Protein AF-A0A529PZT0-F1 (afdb_monomer_lite)

Radius of gyration: 14.81 Å; chains: 1; bounding box: 31×20×48 Å

Secondary structure (DSSP, 8-state):
---HHHHHHHHHHHHHTT--HHHHHHHHT--HHHHHHHTTHHHHS-HHHHHHH---TT--HHHHHHHHHHHTSHHHHHHHHHHTTSHHHHTS-HHHHHHHHHHHHHHTTS-----

Foldseek 3Di:
DAALLSLLVVLVVCVVVVHDPVVSCVVSVHDPVSNVLSPLQCVQQPPCLSVLLPRLRVDDSVLSSLVSVLSNDVVLVVVSVVVSPDPCLNVDHNVSNSVVSSVVSVCVVPPDDDD

Structure (mmCIF, N/CA/C/O backbone):
data_AF-A0A529PZT0-F1
#
_entry.id   AF-A0A529PZT0-F1
#
loop_
_atom_site.group_PDB
_atom_site.id
_atom_site.type_symbol
_atom_site.label_atom_id
_atom_site.label_alt_id
_atom_site.label_comp_id
_atom_site.label_asym_id
_atom_site.label_entity_id
_atom_site.label_seq_id
_atom_site.pdbx_PDB_ins_code
_atom_site.Cartn_x
_atom_site.Cartn_y
_atom_site.Cartn_z
_atom_site.occupancy
_atom_site.B_iso_or_equiv
_atom_site.auth_seq_id
_atom_site.auth_comp_id
_atom_site.auth_asym_id
_atom_site.auth_atom_id
_atom_site.pdbx_PDB_model_num
ATOM 1 N N . ASN A 1 1 ? 9.042 -3.620 13.919 1.00 82.31 1 ASN A N 1
ATOM 2 C CA . ASN A 1 1 ? 7.925 -2.708 13.591 1.00 82.31 1 ASN A CA 1
ATOM 3 C C . ASN A 1 1 ? 7.429 -3.070 12.202 1.00 82.31 1 ASN A C 1
ATOM 5 O O . ASN A 1 1 ? 8.279 -3.254 11.337 1.00 82.31 1 ASN A O 1
ATOM 9 N N . LEU A 1 2 ? 6.116 -3.231 12.021 1.00 91.31 2 LEU A N 1
ATOM 10 C CA . LEU A 1 2 ? 5.520 -3.510 10.710 1.00 91.31 2 LEU A CA 1
ATOM 11 C C . LEU A 1 2 ? 5.722 -2.309 9.783 1.00 91.31 2 LEU A C 1
ATOM 13 O O . LEU A 1 2 ? 5.633 -1.158 10.233 1.00 91.31 2 LEU A O 1
ATOM 17 N N . SER A 1 3 ? 5.966 -2.570 8.504 1.00 97.12 3 SER A N 1
ATOM 18 C CA . SER A 1 3 ? 5.914 -1.535 7.480 1.00 97.12 3 SER A CA 1
ATOM 19 C C . SER A 1 3 ? 4.500 -0.963 7.359 1.00 97.12 3 SER A C 1
ATOM 21 O O . SER A 1 3 ? 3.525 -1.514 7.879 1.00 97.12 3 SER A O 1
ATOM 23 N N . PHE A 1 4 ? 4.364 0.168 6.668 1.00 97.69 4 PHE A N 1
ATOM 24 C CA . PHE A 1 4 ? 3.050 0.772 6.471 1.00 97.69 4 PHE A CA 1
ATOM 25 C C . PHE A 1 4 ? 2.078 -0.184 5.758 1.00 97.69 4 PHE A C 1
ATOM 27 O O . PHE A 1 4 ? 0.943 -0.334 6.209 1.00 97.69 4 PHE A O 1
ATOM 34 N N . ILE A 1 5 ? 2.518 -0.860 4.692 1.00 98.44 5 ILE A N 1
ATOM 35 C CA . ILE A 1 5 ? 1.659 -1.786 3.945 1.00 98.44 5 ILE A CA 1
ATOM 36 C C . ILE A 1 5 ? 1.356 -3.063 4.738 1.00 98.44 5 ILE A C 1
ATOM 38 O O . ILE A 1 5 ? 0.229 -3.543 4.698 1.00 98.44 5 ILE A O 1
ATOM 42 N N . GLU A 1 6 ? 2.290 -3.557 5.556 1.00 98.19 6 GLU A N 1
ATOM 43 C CA . GLU A 1 6 ? 2.017 -4.681 6.462 1.00 98.19 6 GLU A CA 1
ATOM 44 C C . GLU A 1 6 ? 0.930 -4.321 7.490 1.00 98.19 6 GLU A C 1
ATOM 46 O O . GLU A 1 6 ? 0.050 -5.134 7.769 1.00 98.19 6 GLU A O 1
ATOM 51 N N . LYS A 1 7 ? 0.915 -3.079 8.005 1.00 98.06 7 LYS A N 1
ATOM 52 C CA . LYS A 1 7 ? -0.178 -2.588 8.868 1.00 98.06 7 LYS A CA 1
ATOM 53 C C . LYS A 1 7 ? -1.511 -2.504 8.128 1.00 98.06 7 LYS A C 1
ATOM 55 O O . LYS A 1 7 ? -2.541 -2.816 8.714 1.00 98.06 7 LYS A O 1
ATOM 60 N N . VAL A 1 8 ? -1.502 -2.089 6.860 1.00 98.50 8 VAL A N 1
ATOM 61 C CA . VAL A 1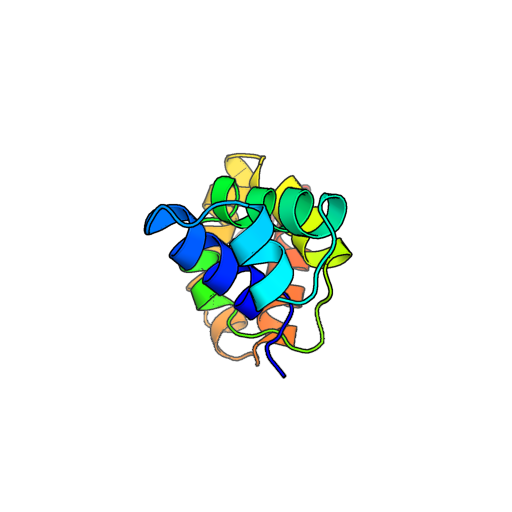 8 ? -2.703 -2.049 6.009 1.00 98.50 8 VAL A CA 1
ATOM 62 C C . VAL A 1 8 ? -3.2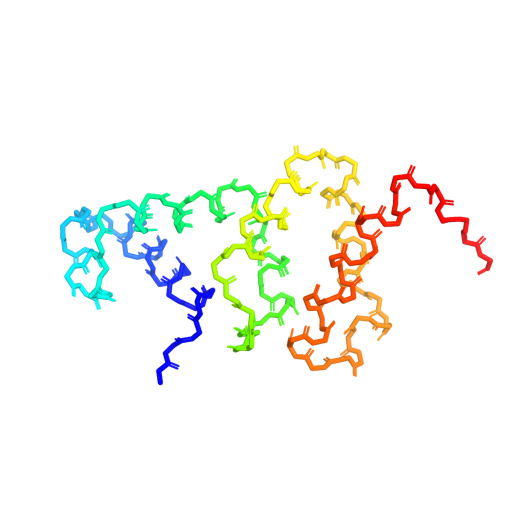71 -3.455 5.809 1.00 98.50 8 VAL A C 1
ATOM 64 O O . VAL A 1 8 ? -4.467 -3.656 6.003 1.00 98.50 8 VAL A O 1
ATOM 67 N N . VAL A 1 9 ? -2.423 -4.427 5.465 1.00 98.12 9 VAL A N 1
ATOM 68 C CA . VAL A 1 9 ? -2.834 -5.828 5.283 1.00 98.12 9 VAL A CA 1
ATOM 69 C C . VAL A 1 9 ? -3.359 -6.404 6.598 1.00 98.12 9 VAL A C 1
ATOM 71 O O . VAL A 1 9 ? -4.414 -7.034 6.616 1.00 98.12 9 VAL A O 1
ATOM 74 N N . PHE A 1 10 ? -2.696 -6.121 7.722 1.00 97.88 10 PHE A N 1
ATOM 75 C CA . PHE A 1 10 ? -3.178 -6.530 9.041 1.00 97.88 10 PHE A CA 1
ATOM 76 C C . PHE A 1 10 ? -4.542 -5.908 9.383 1.00 97.88 10 PHE A C 1
ATOM 78 O O . PHE A 1 10 ? -5.444 -6.614 9.830 1.00 97.88 10 PHE A O 1
ATOM 85 N N . ALA A 1 11 ? -4.733 -4.613 9.108 1.00 98.06 11 ALA A N 1
ATOM 86 C CA . ALA A 1 11 ? -6.020 -3.941 9.285 1.00 98.06 11 ALA A CA 1
ATOM 87 C C . ALA A 1 11 ? -7.127 -4.608 8.455 1.00 98.06 11 ALA A C 1
ATOM 89 O O . ALA A 1 11 ? -8.209 -4.866 8.977 1.00 98.06 11 ALA A O 1
ATOM 90 N N . GLN A 1 12 ? -6.843 -4.931 7.188 1.00 98.00 12 GLN A N 1
ATOM 91 C CA . GLN A 1 12 ? -7.786 -5.615 6.304 1.00 98.00 12 GLN A CA 1
ATOM 92 C C . GLN A 1 12 ? -8.156 -7.010 6.820 1.00 98.00 12 GLN A C 1
ATOM 94 O O . GLN A 1 12 ? -9.321 -7.395 6.761 1.00 98.00 12 GLN A O 1
ATOM 99 N N . GLN A 1 13 ? -7.189 -7.763 7.345 1.00 97.69 13 GLN A N 1
ATOM 100 C CA . GLN A 1 13 ? -7.440 -9.088 7.914 1.00 97.69 13 GLN A CA 1
ATOM 101 C C . GLN A 1 13 ? -8.315 -9.025 9.169 1.00 97.69 13 GLN A C 1
ATOM 103 O O . GLN A 1 13 ? -9.190 -9.871 9.341 1.00 97.69 13 GLN A O 1
ATOM 108 N N . LEU A 1 14 ? -8.099 -8.039 10.046 1.00 98.12 14 LEU A N 1
ATOM 109 C CA . LEU A 1 14 ? -8.954 -7.838 11.217 1.00 98.12 14 LEU A CA 1
ATOM 110 C C . LEU A 1 14 ? -10.374 -7.410 10.812 1.00 98.12 14 LEU A C 1
ATOM 112 O O . LEU A 1 14 ? -11.345 -7.976 11.308 1.00 98.12 14 LEU A O 1
ATOM 116 N N . ASP A 1 15 ? -10.503 -6.472 9.874 1.00 97.56 15 ASP A N 1
ATOM 117 C CA . ASP A 1 15 ? -11.799 -6.031 9.338 1.00 97.56 15 ASP A CA 1
ATOM 118 C C . ASP A 1 15 ? -12.570 -7.215 8.721 1.00 97.56 15 ASP A C 1
ATOM 120 O O . ASP A 1 15 ? -13.725 -7.454 9.066 1.00 97.56 15 ASP A O 1
ATOM 124 N N . GLY A 1 16 ? -11.896 -8.055 7.924 1.00 97.12 16 GLY A N 1
ATOM 125 C CA . GLY A 1 16 ? -12.475 -9.267 7.332 1.00 97.12 16 GLY A CA 1
ATOM 126 C C . GLY A 1 16 ? -12.869 -10.358 8.337 1.00 97.12 16 GLY A C 1
ATOM 127 O O . GLY A 1 16 ? -13.684 -11.218 8.015 1.00 97.12 16 GLY A O 1
ATOM 128 N N . ARG A 1 17 ? -12.331 -10.322 9.563 1.00 98.06 17 ARG A N 1
ATOM 129 C CA . ARG A 1 17 ? -12.742 -11.191 10.683 1.00 98.06 17 ARG A CA 1
ATOM 130 C C . ARG A 1 17 ? -13.876 -10.591 11.523 1.00 98.06 17 ARG A C 1
ATOM 132 O O . ARG A 1 17 ? -14.294 -11.215 12.492 1.00 98.06 17 ARG A O 1
ATOM 139 N N . GLY A 1 18 ? -14.369 -9.403 11.169 1.00 97.81 18 GLY A N 1
ATOM 140 C CA . GLY A 1 18 ? -15.479 -8.736 11.848 1.00 97.81 18 GLY A CA 1
ATOM 141 C C . GLY A 1 18 ? -15.081 -7.905 13.071 1.00 97.81 18 GLY A C 1
ATOM 142 O O . GLY A 1 18 ? -15.953 -7.537 13.857 1.00 97.81 18 GLY A O 1
ATOM 143 N N . PHE A 1 19 ? -13.793 -7.594 13.260 1.00 98.12 19 PHE A N 1
ATOM 144 C CA . PHE A 1 19 ? -13.382 -6.685 14.334 1.00 98.12 19 PHE A CA 1
ATOM 145 C C . PHE A 1 19 ? -13.834 -5.247 14.040 1.00 98.12 19 PHE A C 1
ATOM 147 O O . PHE A 1 19 ? -13.713 -4.753 12.920 1.00 98.12 19 PHE A O 1
ATOM 154 N N . GLY A 1 20 ? -14.328 -4.550 15.067 1.00 97.25 20 GLY A N 1
ATOM 155 C CA . GLY A 1 20 ? -14.763 -3.158 14.952 1.00 97.25 20 GLY A CA 1
ATOM 156 C C . GLY A 1 20 ? -13.605 -2.186 14.698 1.00 97.25 20 GLY A C 1
ATOM 157 O O . GLY A 1 20 ? -12.462 -2.439 15.085 1.00 97.25 20 GLY A O 1
ATOM 158 N N . ARG A 1 21 ? -13.902 -1.029 14.086 1.00 97.06 21 ARG A N 1
ATOM 159 C CA . ARG A 1 21 ? -12.872 -0.038 13.713 1.00 97.06 21 ARG A CA 1
ATOM 160 C C . ARG A 1 21 ? -12.045 0.439 14.907 1.00 97.06 21 ARG A C 1
ATOM 162 O O . ARG A 1 21 ? -10.828 0.506 14.786 1.00 97.06 21 ARG A O 1
ATOM 169 N N . GLU A 1 22 ? -12.675 0.695 16.052 1.00 97.81 22 GLU A N 1
ATOM 170 C CA . GLU A 1 22 ? -11.985 1.134 17.276 1.00 97.81 22 GLU A CA 1
ATOM 171 C C . GLU A 1 22 ? -10.978 0.090 17.780 1.00 97.81 22 GLU A C 1
ATOM 173 O O . GLU A 1 22 ? -9.855 0.432 18.154 1.00 97.81 22 GLU A O 1
ATOM 178 N N . THR A 1 23 ? -11.330 -1.198 17.710 1.00 98.25 23 THR A N 1
ATOM 179 C CA . THR A 1 23 ? -10.425 -2.302 18.056 1.00 98.25 23 THR A CA 1
ATOM 180 C C . THR A 1 23 ? -9.221 -2.342 17.119 1.00 98.25 23 THR A C 1
ATOM 182 O O . THR A 1 23 ? -8.089 -2.481 17.577 1.00 98.25 23 THR A O 1
ATOM 185 N N . ILE A 1 24 ? -9.438 -2.169 15.813 1.00 98.31 24 ILE A N 1
ATOM 186 C CA . ILE A 1 24 ? -8.359 -2.153 14.814 1.00 98.31 24 ILE A CA 1
ATOM 187 C C . ILE A 1 24 ? -7.443 -0.937 15.019 1.00 98.31 24 ILE A C 1
ATOM 189 O O . ILE A 1 24 ? -6.220 -1.065 14.955 1.00 98.31 24 ILE A O 1
ATOM 193 N N . GLN A 1 25 ? -8.019 0.234 15.305 1.00 98.19 25 GLN A N 1
ATOM 194 C CA . GLN A 1 25 ? -7.276 1.454 15.636 1.00 98.19 25 GLN A CA 1
ATOM 195 C C . GLN A 1 25 ? -6.385 1.255 16.860 1.00 98.19 25 GLN A C 1
ATOM 197 O O . GLN A 1 25 ? -5.204 1.595 16.813 1.00 98.19 25 GLN A O 1
ATOM 202 N N . SER A 1 26 ? -6.935 0.662 17.923 1.00 97.50 26 SER A N 1
ATOM 203 C CA . SER A 1 26 ? -6.194 0.342 19.143 1.00 97.50 26 SER A CA 1
ATOM 204 C C . SER A 1 26 ? -5.068 -0.661 18.876 1.00 97.50 26 SER A C 1
ATOM 206 O O . SER A 1 26 ? -3.930 -0.411 19.263 1.00 97.50 26 SER A O 1
ATOM 208 N N . ALA A 1 27 ? -5.339 -1.739 18.132 1.00 96.25 27 ALA A N 1
ATOM 209 C CA . ALA A 1 27 ? -4.350 -2.771 17.809 1.00 96.25 27 ALA A CA 1
ATOM 210 C C . ALA A 1 27 ? -3.157 -2.244 16.991 1.00 96.25 27 ALA A C 1
ATOM 212 O O . ALA A 1 27 ? -2.043 -2.754 17.105 1.00 96.25 27 ALA A O 1
ATOM 213 N N . LEU A 1 28 ? -3.386 -1.231 16.152 1.00 95.94 28 LEU A N 1
ATOM 214 C CA . LEU A 1 28 ? -2.365 -0.624 15.296 1.00 95.94 28 LEU A CA 1
ATOM 215 C C . LEU A 1 28 ? -1.781 0.679 15.859 1.00 95.94 28 LEU A C 1
ATOM 217 O O . LEU A 1 28 ? -0.845 1.223 15.261 1.00 95.94 28 LEU A O 1
ATOM 221 N N . SER A 1 29 ? -2.324 1.176 16.974 1.00 95.94 29 SER A N 1
ATOM 222 C CA . SER A 1 29 ? -2.052 2.503 17.537 1.00 95.94 29 SER A CA 1
ATOM 223 C C . SER A 1 29 ? -2.192 3.624 16.496 1.00 95.94 29 SER A C 1
ATOM 225 O O . SER A 1 29 ? -1.286 4.440 16.320 1.00 95.94 29 SER A O 1
ATOM 227 N N . VAL A 1 30 ? -3.313 3.645 15.765 1.00 95.81 30 VAL A N 1
ATOM 228 C CA . VAL A 1 30 ? -3.609 4.645 14.721 1.00 95.81 30 VAL A CA 1
ATOM 229 C C . VAL A 1 30 ? -4.929 5.368 14.967 1.00 95.81 30 VAL A C 1
ATOM 231 O O . VAL A 1 30 ? -5.877 4.811 15.515 1.00 95.81 30 VAL A O 1
ATOM 234 N N . ASP A 1 31 ? -5.015 6.613 14.504 1.00 97.44 31 ASP A N 1
ATOM 235 C CA . ASP A 1 31 ? -6.260 7.379 14.523 1.00 97.44 31 ASP A CA 1
ATOM 236 C C . ASP A 1 31 ? -7.254 6.933 13.429 1.00 97.44 31 ASP A C 1
ATOM 238 O O . ASP A 1 31 ? -6.966 6.103 12.554 1.00 97.44 31 ASP A O 1
ATOM 242 N N . TYR A 1 32 ? -8.464 7.491 13.493 1.00 96.69 32 TYR A N 1
ATOM 243 C CA . TYR A 1 32 ? -9.565 7.145 12.593 1.00 96.69 32 TYR A CA 1
ATOM 244 C C . TYR A 1 32 ? -9.238 7.503 11.140 1.00 96.69 32 TYR A C 1
ATOM 246 O O . TYR A 1 32 ? -9.481 6.720 10.219 1.00 96.69 32 TYR A O 1
ATOM 254 N N . GLN A 1 33 ? -8.651 8.678 10.929 1.00 97.12 33 GLN A N 1
ATOM 255 C CA . GLN A 1 33 ? -8.299 9.212 9.620 1.00 97.12 33 GLN A CA 1
ATOM 256 C C . GLN A 1 33 ? -7.232 8.344 8.941 1.00 97.12 33 GLN A C 1
ATOM 258 O O . GLN A 1 33 ? -7.303 8.096 7.734 1.00 97.12 33 GLN A O 1
ATOM 263 N N . THR A 1 34 ? -6.265 7.850 9.708 1.00 96.31 34 THR A N 1
ATOM 264 C CA . THR A 1 34 ? -5.199 6.962 9.253 1.00 96.31 34 THR A CA 1
ATOM 265 C C . THR A 1 34 ? -5.764 5.602 8.889 1.00 96.31 34 THR A C 1
ATOM 267 O O . THR A 1 34 ? -5.524 5.152 7.768 1.00 96.31 34 THR A O 1
ATOM 270 N N . LEU A 1 35 ? -6.579 4.987 9.755 1.00 98.06 35 LEU A N 1
ATOM 271 C CA . LEU A 1 35 ? -7.222 3.713 9.429 1.00 98.06 35 LEU A CA 1
ATOM 272 C C . LEU A 1 35 ? -8.138 3.844 8.202 1.00 98.06 35 LEU A C 1
ATOM 274 O O . LEU A 1 35 ? -8.132 2.985 7.324 1.00 98.06 35 LEU A O 1
ATOM 278 N N . SER A 1 36 ? -8.908 4.929 8.100 1.00 97.75 36 SER A N 1
ATOM 279 C CA . SER A 1 36 ? -9.765 5.200 6.941 1.00 97.75 36 SER A CA 1
ATOM 280 C C . SER A 1 36 ? -8.958 5.235 5.638 1.00 97.75 36 SER A C 1
ATOM 282 O O . SER A 1 36 ? -9.292 4.528 4.688 1.00 97.75 36 SER A O 1
ATOM 284 N N . LYS A 1 37 ? -7.829 5.958 5.616 1.00 97.44 37 LYS A N 1
ATOM 285 C CA . LYS A 1 37 ? -6.918 5.999 4.459 1.00 97.44 37 LYS A CA 1
ATOM 286 C C . LYS A 1 37 ? -6.293 4.635 4.162 1.00 97.44 37 LYS A C 1
ATOM 288 O O . LYS A 1 37 ? -6.293 4.229 3.000 1.00 97.44 37 LYS A O 1
ATOM 293 N N . MET A 1 38 ? -5.807 3.925 5.183 1.00 97.81 38 MET A N 1
ATOM 294 C CA . MET A 1 38 ? -5.238 2.577 5.047 1.00 97.81 38 MET A CA 1
ATOM 295 C C . MET A 1 38 ? -6.211 1.636 4.332 1.00 97.81 38 MET A C 1
ATOM 297 O O . MET A 1 38 ? -5.850 1.025 3.331 1.00 97.81 38 MET A O 1
ATOM 301 N N . MET A 1 39 ? -7.472 1.611 4.769 1.00 97.88 39 MET A N 1
ATOM 302 C CA . MET A 1 39 ? -8.502 0.721 4.223 1.00 97.88 39 MET A CA 1
ATOM 303 C C . MET A 1 39 ? -8.937 1.062 2.791 1.00 97.88 39 MET A C 1
ATOM 305 O O . MET A 1 39 ? -9.686 0.296 2.192 1.00 97.88 39 MET A O 1
ATOM 309 N N . THR A 1 40 ? -8.491 2.184 2.216 1.00 98.06 40 THR A N 1
ATOM 310 C CA . THR A 1 40 ? -8.727 2.478 0.790 1.00 98.06 40 THR A CA 1
ATOM 311 C C . THR A 1 40 ? -7.737 1.761 -0.120 1.00 98.06 40 THR A C 1
ATOM 313 O O . THR A 1 40 ? -8.063 1.491 -1.269 1.00 98.06 40 THR A O 1
ATOM 316 N N . ILE A 1 41 ? -6.540 1.438 0.376 1.00 98.44 41 ILE A N 1
ATOM 317 C CA . ILE A 1 41 ? -5.475 0.845 -0.436 1.00 98.44 41 ILE A CA 1
ATOM 318 C C . ILE A 1 41 ? -5.865 -0.546 -0.940 1.00 98.44 41 ILE A C 1
ATOM 320 O O . ILE A 1 41 ? -5.921 -0.708 -2.154 1.00 98.44 41 ILE A O 1
ATOM 324 N N . PRO A 1 42 ? -6.220 -1.522 -0.086 1.00 97.50 42 PRO A N 1
ATOM 325 C CA . PRO A 1 42 ? -6.493 -2.876 -0.556 1.00 97.50 42 PRO A CA 1
ATOM 326 C C . PRO A 1 42 ? -7.860 -3.012 -1.252 1.00 97.50 42 PRO A C 1
ATOM 328 O O . PRO A 1 42 ? -8.164 -4.060 -1.808 1.00 97.50 42 PRO A O 1
ATOM 331 N N . LYS A 1 43 ? -8.692 -1.957 -1.240 1.00 95.81 43 LYS A N 1
ATOM 332 C CA . LYS A 1 43 ? -9.919 -1.886 -2.052 1.00 95.81 43 LYS A CA 1
ATOM 333 C C . LYS A 1 43 ? -9.625 -1.614 -3.528 1.00 95.81 43 LYS A C 1
ATOM 335 O O . LYS A 1 43 ? -10.370 -2.083 -4.379 1.00 95.81 43 LYS A O 1
ATOM 340 N N . SER A 1 44 ? -8.572 -0.851 -3.810 1.00 96.38 44 SER A N 1
ATOM 341 C CA . SER A 1 44 ? -8.192 -0.461 -5.172 1.00 96.38 44 SER A CA 1
ATOM 342 C C . SER A 1 44 ? -6.987 -1.236 -5.692 1.00 96.38 44 SER A C 1
ATOM 344 O O . SER A 1 44 ? -6.925 -1.535 -6.876 1.00 96.38 44 SER A O 1
ATOM 346 N N . VAL A 1 45 ? -6.012 -1.533 -4.828 1.00 98.06 45 VAL A N 1
ATOM 347 C CA . VAL A 1 45 ? -4.772 -2.227 -5.188 1.00 98.06 45 VAL A CA 1
ATOM 348 C C . VAL A 1 45 ? -4.965 -3.732 -4.985 1.00 98.06 45 VAL A C 1
ATOM 350 O O . VAL A 1 45 ? -5.119 -4.159 -3.840 1.00 98.06 45 VAL A O 1
ATOM 353 N N . PRO A 1 46 ? -4.946 -4.543 -6.061 1.00 96.69 46 PRO A N 1
ATOM 354 C CA . PRO A 1 46 ? -5.021 -5.998 -5.972 1.00 96.69 46 PRO A CA 1
ATOM 355 C C . PRO A 1 46 ? -3.975 -6.597 -5.026 1.00 96.69 46 PRO A C 1
ATOM 357 O O . PRO A 1 46 ? -2.824 -6.154 -5.012 1.00 96.69 46 PRO A O 1
ATOM 360 N N . ALA A 1 47 ? -4.358 -7.651 -4.299 1.00 97.38 47 ALA A N 1
ATOM 361 C CA . ALA A 1 47 ? -3.474 -8.350 -3.362 1.00 97.38 47 ALA A CA 1
ATOM 362 C C . ALA A 1 47 ? -2.172 -8.820 -4.029 1.00 97.38 47 ALA A C 1
ATOM 364 O O . ALA A 1 47 ? -1.100 -8.570 -3.500 1.00 97.38 47 ALA A O 1
ATOM 365 N N . GLU A 1 48 ? -2.243 -9.358 -5.250 1.00 97.81 48 GLU A N 1
ATOM 366 C CA . GLU A 1 48 ? -1.065 -9.787 -6.021 1.00 97.81 48 GLU A CA 1
ATO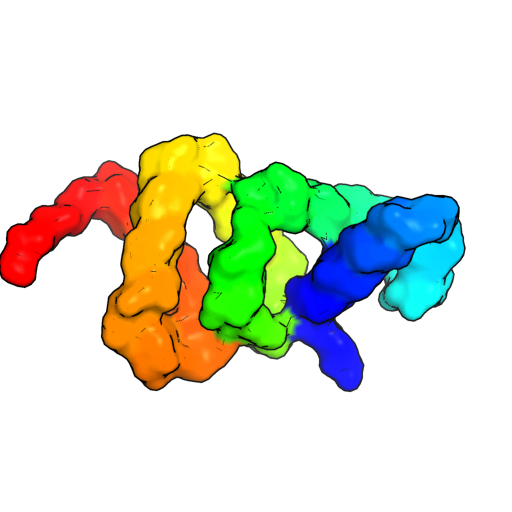M 367 C C . GLU A 1 48 ? -0.024 -8.671 -6.244 1.00 97.81 48 GLU A C 1
ATOM 369 O O . GLU A 1 48 ? 1.174 -8.940 -6.271 1.00 97.81 48 GLU A O 1
ATOM 374 N N . ILE A 1 49 ? -0.454 -7.406 -6.351 1.00 98.25 49 ILE A N 1
ATOM 375 C CA . ILE A 1 49 ? 0.455 -6.258 -6.481 1.00 98.25 49 ILE A CA 1
ATOM 376 C C . ILE A 1 49 ? 1.055 -5.895 -5.120 1.00 98.25 49 ILE A C 1
ATOM 378 O O . ILE A 1 49 ? 2.256 -5.638 -5.036 1.00 98.25 49 ILE A O 1
ATOM 382 N N . ILE A 1 50 ? 0.244 -5.887 -4.057 1.00 98.50 50 ILE A N 1
ATOM 383 C CA . ILE A 1 50 ? 0.715 -5.642 -2.684 1.00 98.50 50 ILE A CA 1
ATOM 384 C C . ILE A 1 50 ? 1.767 -6.690 -2.297 1.00 98.50 50 ILE A C 1
ATOM 386 O O . ILE A 1 50 ? 2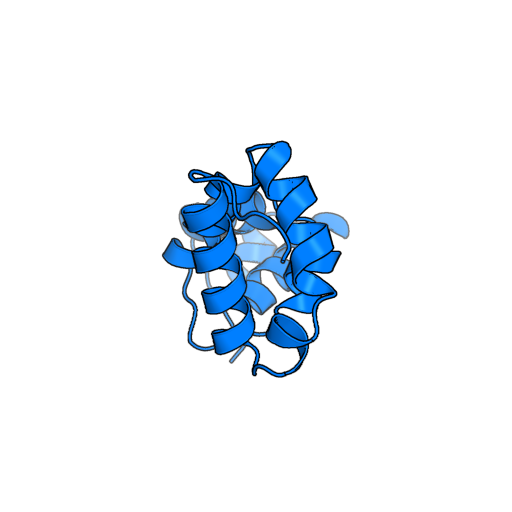.869 -6.335 -1.876 1.00 98.50 50 ILE A O 1
ATOM 390 N N . ASP A 1 51 ? 1.451 -7.963 -2.515 1.00 98.00 51 ASP A N 1
ATOM 391 C CA . ASP A 1 51 ? 2.309 -9.101 -2.198 1.00 98.00 51 ASP A CA 1
ATOM 392 C C . ASP A 1 51 ? 3.557 -9.127 -3.089 1.00 98.00 51 ASP A C 1
ATOM 394 O O . ASP A 1 51 ? 4.663 -9.365 -2.602 1.00 98.00 51 ASP A O 1
ATOM 398 N N . GLY A 1 52 ? 3.412 -8.807 -4.382 1.00 98.06 52 GLY A N 1
ATOM 399 C CA . GLY A 1 52 ? 4.534 -8.711 -5.317 1.00 98.06 52 GLY A CA 1
ATOM 400 C C . GLY A 1 52 ? 5.566 -7.652 -4.909 1.00 98.06 52 GLY A C 1
ATOM 401 O O . GLY A 1 52 ? 6.775 -7.887 -5.008 1.00 98.06 52 GLY A O 1
ATOM 402 N N . ILE A 1 53 ? 5.107 -6.497 -4.411 1.00 98.38 53 ILE A N 1
ATOM 403 C CA . ILE A 1 53 ? 5.976 -5.434 -3.878 1.00 98.38 53 ILE A CA 1
ATOM 404 C C . ILE A 1 53 ? 6.627 -5.875 -2.559 1.00 98.38 53 ILE A C 1
ATOM 406 O O . ILE A 1 53 ? 7.829 -5.669 -2.362 1.00 98.38 53 ILE A O 1
ATOM 410 N N . GLY A 1 54 ? 5.853 -6.491 -1.663 1.00 98.00 54 GLY A N 1
ATOM 411 C CA . GLY A 1 54 ? 6.294 -6.894 -0.331 1.00 98.00 54 GLY A CA 1
ATOM 412 C C . GLY A 1 54 ? 6.368 -5.727 0.662 1.00 98.00 54 GLY A C 1
ATOM 413 O O . GLY A 1 54 ? 5.736 -4.688 0.487 1.00 98.00 54 GLY A O 1
ATOM 414 N N . ALA A 1 55 ? 7.150 -5.897 1.736 1.00 97.94 55 ALA A N 1
ATOM 415 C CA . ALA A 1 55 ? 7.108 -5.011 2.904 1.00 97.94 55 ALA A CA 1
ATOM 416 C C . ALA A 1 55 ? 7.387 -3.527 2.604 1.00 97.94 55 ALA A C 1
ATOM 418 O O . ALA A 1 55 ? 6.818 -2.677 3.281 1.00 97.94 55 ALA A O 1
ATOM 419 N N . ALA A 1 56 ? 8.255 -3.212 1.640 1.00 97.81 56 ALA A N 1
ATOM 420 C CA . ALA A 1 56 ? 8.586 -1.851 1.211 1.00 97.81 56 ALA A CA 1
ATOM 421 C C . ALA A 1 56 ? 8.767 -0.869 2.395 1.00 97.81 56 ALA A C 1
ATOM 423 O O . ALA A 1 56 ? 8.037 0.116 2.538 1.00 97.81 56 ALA A O 1
ATOM 424 N N . LYS A 1 57 ? 9.690 -1.194 3.315 1.00 97.19 57 LYS A N 1
ATOM 425 C CA . LYS A 1 57 ? 9.846 -0.513 4.615 1.00 97.19 57 LYS A CA 1
ATOM 426 C C . LYS A 1 57 ? 10.155 0.981 4.488 1.00 97.19 57 LYS A C 1
ATOM 428 O O . LYS A 1 57 ? 9.778 1.730 5.388 1.00 97.19 57 LYS A O 1
ATOM 433 N N . GLY A 1 58 ? 10.811 1.409 3.409 1.00 97.56 58 GLY A N 1
ATOM 434 C CA . GLY A 1 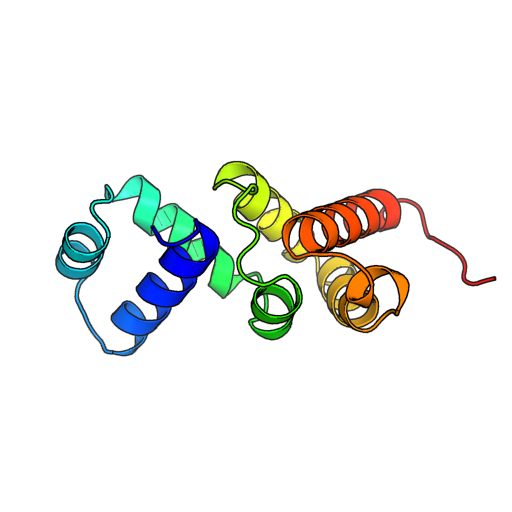58 ? 11.091 2.820 3.138 1.00 97.56 58 GLY A CA 1
ATOM 435 C C . GLY A 1 58 ? 9.898 3.593 2.569 1.00 97.56 58 GLY A C 1
ATOM 436 O O . GLY A 1 58 ? 9.955 4.817 2.455 1.00 97.56 58 GLY A O 1
ATOM 437 N N . ILE A 1 59 ? 8.803 2.912 2.216 1.00 98.25 59 ILE A N 1
ATOM 438 C CA . ILE A 1 59 ? 7.656 3.516 1.540 1.00 98.25 59 ILE A CA 1
ATOM 439 C C . ILE A 1 59 ? 6.525 3.797 2.532 1.00 98.25 59 ILE A C 1
ATOM 441 O O . ILE A 1 59 ? 5.862 2.902 3.060 1.00 98.25 59 ILE A O 1
ATOM 445 N N . GLY A 1 60 ? 6.288 5.087 2.767 1.00 96.31 60 GLY A N 1
ATOM 446 C CA . GLY A 1 60 ? 5.249 5.574 3.669 1.00 96.31 60 GLY A CA 1
ATOM 447 C C . GLY A 1 60 ? 3.849 5.656 3.052 1.00 96.31 60 GLY A C 1
ATOM 448 O O . GLY A 1 60 ? 3.623 5.386 1.871 1.00 96.31 60 GLY A O 1
ATOM 449 N N . ARG A 1 61 ? 2.900 6.107 3.879 1.00 96.81 61 ARG A N 1
ATOM 450 C CA . ARG A 1 61 ? 1.469 6.234 3.558 1.00 96.81 61 ARG A CA 1
ATOM 451 C C . ARG A 1 61 ? 1.190 6.963 2.247 1.00 96.81 61 ARG A C 1
ATOM 453 O O . ARG A 1 61 ? 0.404 6.480 1.440 1.00 96.81 61 ARG A O 1
ATOM 460 N N . ASP A 1 62 ? 1.780 8.140 2.064 1.00 97.56 62 ASP A N 1
ATOM 461 C CA . ASP A 1 62 ? 1.373 9.046 0.987 1.00 97.56 62 ASP A CA 1
ATOM 462 C C . ASP A 1 62 ? 1.720 8.462 -0.391 1.00 97.56 62 ASP A C 1
ATOM 464 O O . ASP A 1 62 ? 0.875 8.455 -1.282 1.00 97.56 62 ASP A O 1
ATOM 468 N N . ARG A 1 63 ? 2.883 7.811 -0.513 1.00 98.25 63 ARG A N 1
ATOM 469 C CA . ARG A 1 63 ? 3.297 7.069 -1.715 1.00 98.25 63 ARG A CA 1
ATOM 470 C C . ARG A 1 63 ? 2.343 5.917 -2.036 1.00 98.25 63 ARG A C 1
ATOM 472 O O . ARG A 1 63 ? 1.938 5.758 -3.183 1.00 98.25 63 ARG A O 1
ATOM 479 N N . TRP A 1 64 ? 1.929 5.139 -1.036 1.00 98.38 64 TRP A N 1
ATOM 480 C CA . TRP A 1 64 ? 0.945 4.068 -1.237 1.00 98.38 64 TRP A CA 1
ATOM 481 C C . TRP A 1 64 ? -0.430 4.596 -1.661 1.00 98.38 64 TRP A C 1
ATOM 483 O O . TRP A 1 64 ? -1.092 3.984 -2.498 1.00 98.38 64 TRP A O 1
ATOM 493 N N . LEU A 1 65 ? -0.856 5.748 -1.134 1.00 98.38 65 LEU A N 1
ATOM 494 C CA . LEU A 1 65 ? -2.087 6.412 -1.574 1.00 98.38 65 LEU A CA 1
ATOM 495 C C . LEU A 1 65 ? -1.975 6.963 -3.001 1.00 98.38 65 LEU A C 1
ATOM 497 O O . LEU A 1 65 ? -2.966 6.964 -3.728 1.00 98.38 65 LEU A O 1
ATOM 501 N N . GLU A 1 66 ? -0.799 7.420 -3.423 1.00 98.19 66 GLU A N 1
ATOM 502 C CA . GLU A 1 66 ? -0.542 7.799 -4.815 1.00 98.19 66 GLU A CA 1
ATOM 503 C C . GLU A 1 66 ? -0.575 6.586 -5.745 1.00 98.19 66 GLU A C 1
ATOM 505 O O . GLU A 1 66 ? -1.279 6.621 -6.752 1.00 98.19 66 GLU A O 1
ATOM 510 N N . LEU A 1 67 ? 0.096 5.485 -5.383 1.00 98.38 67 LEU A N 1
ATOM 511 C CA . LEU A 1 67 ? 0.044 4.240 -6.154 1.00 98.38 67 LEU A CA 1
ATOM 512 C C . LEU A 1 67 ? -1.399 3.745 -6.301 1.00 98.38 67 LEU A C 1
ATOM 514 O O . LEU A 1 67 ? -1.822 3.386 -7.397 1.00 98.38 67 LEU A O 1
ATOM 518 N N . ARG A 1 68 ? -2.182 3.800 -5.217 1.00 98.06 68 ARG A N 1
ATOM 519 C CA . ARG A 1 68 ? -3.614 3.486 -5.240 1.00 98.06 68 ARG A CA 1
ATOM 520 C C . ARG A 1 68 ? -4.356 4.304 -6.300 1.00 98.06 68 ARG A C 1
ATOM 522 O O . ARG A 1 68 ? -5.080 3.730 -7.103 1.00 98.06 68 ARG A O 1
ATOM 529 N N . LYS A 1 69 ? -4.146 5.625 -6.338 1.00 97.56 69 LYS A N 1
ATOM 530 C CA . LYS A 1 69 ? -4.766 6.511 -7.342 1.00 97.56 69 LYS A CA 1
ATOM 531 C C . LYS A 1 69 ? -4.337 6.175 -8.770 1.00 97.56 69 LYS A C 1
ATOM 533 O O . LYS A 1 69 ? -5.142 6.308 -9.684 1.00 97.56 69 LYS A O 1
ATOM 538 N N . LEU A 1 70 ? -3.086 5.758 -8.980 1.00 97.31 70 LEU A N 1
ATOM 539 C CA . LEU A 1 70 ? -2.633 5.308 -10.298 1.00 97.31 70 LEU A CA 1
ATOM 540 C C . LEU A 1 70 ? -3.362 4.035 -10.724 1.00 97.31 70 LEU A C 1
ATOM 542 O O . LEU A 1 70 ? -3.754 3.940 -11.883 1.00 97.31 70 LEU A O 1
ATOM 546 N N . ILE A 1 71 ? -3.545 3.089 -9.800 1.00 97.25 71 ILE A N 1
ATOM 547 C CA . ILE A 1 71 ? -4.194 1.794 -10.042 1.00 97.25 71 ILE A CA 1
ATOM 548 C C . ILE A 1 71 ? -5.717 1.923 -10.196 1.00 97.25 71 ILE A C 1
ATOM 550 O O . ILE A 1 71 ? -6.305 1.126 -10.920 1.00 97.25 71 ILE A O 1
ATOM 554 N N . ASP A 1 72 ? -6.347 2.958 -9.628 1.00 95.88 72 ASP A N 1
ATOM 555 C CA . ASP A 1 72 ? -7.769 3.269 -9.865 1.00 95.88 72 ASP A CA 1
ATOM 556 C C . ASP A 1 72 ? -8.086 3.440 -11.378 1.00 95.88 72 ASP A C 1
ATOM 558 O O . ASP A 1 72 ? -9.235 3.295 -11.794 1.00 95.88 72 ASP A O 1
ATOM 562 N N . ASN A 1 73 ? -7.081 3.701 -12.230 1.00 94.69 73 ASN A N 1
ATOM 563 C CA . ASN A 1 73 ? -7.212 3.636 -13.687 1.00 94.69 73 ASN A CA 1
ATOM 564 C C . ASN A 1 73 ? -7.080 2.179 -14.197 1.00 94.69 73 ASN A C 1
ATOM 566 O O . ASN A 1 73 ? -5.990 1.607 -14.100 1.00 94.69 73 ASN A O 1
ATOM 570 N N . PRO A 1 74 ? -8.108 1.599 -14.856 1.00 92.69 74 PRO A N 1
ATOM 571 C CA . PRO A 1 74 ? -8.080 0.211 -15.332 1.00 92.69 74 PRO A CA 1
ATOM 572 C C . PRO A 1 74 ? -6.902 -0.137 -16.251 1.00 92.69 74 PRO A C 1
ATOM 574 O O . PRO A 1 74 ? -6.376 -1.248 -16.189 1.00 92.69 74 PRO A O 1
ATOM 577 N N . ARG A 1 75 ? -6.441 0.811 -17.082 1.00 93.81 75 ARG A N 1
ATOM 578 C CA . ARG A 1 75 ? -5.269 0.605 -17.947 1.00 93.81 75 ARG A CA 1
ATOM 579 C C . ARG A 1 75 ? -3.996 0.425 -17.123 1.00 93.81 75 ARG A C 1
ATOM 581 O O . ARG A 1 75 ? -3.179 -0.435 -17.435 1.00 93.81 75 ARG A O 1
ATOM 588 N N . ASN A 1 76 ? -3.836 1.231 -16.078 1.00 96.25 76 ASN A N 1
ATOM 589 C CA . ASN A 1 76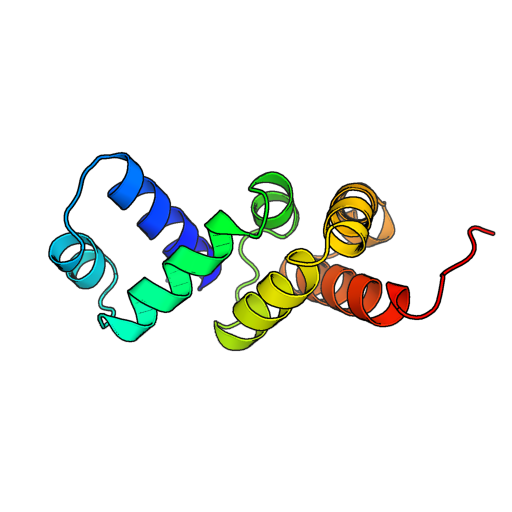 ? -2.700 1.126 -15.171 1.00 96.25 76 ASN A CA 1
ATOM 590 C C . ASN A 1 76 ? -2.803 -0.124 -14.300 1.00 96.25 76 ASN A C 1
ATOM 592 O O . ASN A 1 76 ? -1.782 -0.749 -14.048 1.00 96.25 76 ASN A O 1
ATOM 596 N N . ALA A 1 77 ? -4.008 -0.523 -13.883 1.00 95.69 77 ALA A N 1
ATOM 597 C CA . ALA A 1 77 ? -4.209 -1.779 -13.168 1.00 95.69 77 ALA A CA 1
ATOM 598 C C . ALA A 1 77 ? -3.749 -2.982 -14.008 1.00 95.69 77 ALA A C 1
ATOM 600 O O . ALA A 1 77 ? -2.990 -3.812 -13.515 1.00 95.69 77 ALA A O 1
ATOM 601 N N . ALA A 1 78 ? -4.143 -3.051 -15.285 1.00 95.06 78 ALA A N 1
ATOM 602 C CA . ALA A 1 78 ? -3.683 -4.100 -16.197 1.00 95.06 78 ALA A CA 1
ATOM 603 C C . ALA A 1 78 ? -2.156 -4.062 -16.395 1.00 95.06 78 ALA A C 1
ATOM 605 O O . ALA A 1 78 ? -1.487 -5.079 -16.229 1.00 95.06 78 ALA A O 1
ATOM 606 N N . ALA A 1 79 ? -1.591 -2.876 -16.651 1.00 96.06 79 ALA A N 1
ATOM 607 C CA . ALA A 1 79 ? -0.146 -2.708 -16.803 1.00 96.06 79 ALA A CA 1
ATOM 608 C C . ALA A 1 79 ? 0.632 -3.087 -15.531 1.00 96.06 79 ALA A C 1
ATOM 610 O O . ALA A 1 79 ? 1.713 -3.658 -15.624 1.00 96.06 79 ALA A O 1
ATOM 611 N N . ALA A 1 80 ? 0.090 -2.803 -14.344 1.00 97.69 80 ALA A N 1
ATOM 612 C CA . ALA A 1 80 ? 0.708 -3.168 -13.075 1.00 97.69 80 ALA A CA 1
ATOM 613 C C . ALA A 1 80 ? 0.797 -4.688 -12.912 1.00 97.69 80 ALA A C 1
ATOM 615 O O . ALA A 1 80 ? 1.856 -5.190 -12.548 1.00 97.69 80 ALA A O 1
ATOM 616 N N . LYS A 1 81 ? -0.282 -5.415 -13.233 1.00 97.19 81 LYS A N 1
ATOM 617 C CA . LYS A 1 81 ? -0.310 -6.885 -13.184 1.00 97.19 81 LYS A CA 1
ATOM 618 C C . LYS A 1 81 ? 0.728 -7.518 -14.105 1.00 97.19 81 LYS A C 1
ATOM 620 O O . LYS A 1 81 ? 1.385 -8.470 -13.709 1.00 97.19 81 LYS A O 1
ATOM 625 N N . GLU A 1 82 ? 0.906 -6.975 -15.307 1.00 96.44 82 GLU A N 1
ATOM 626 C CA . GLU A 1 82 ? 1.962 -7.433 -16.217 1.00 96.44 82 GLU A CA 1
ATOM 627 C C . GLU A 1 82 ? 3.358 -7.055 -15.703 1.00 96.44 82 GLU A C 1
ATOM 629 O O . GLU A 1 82 ? 4.298 -7.839 -15.789 1.00 96.44 82 GLU A O 1
ATOM 634 N N . PHE A 1 83 ? 3.520 -5.851 -15.151 1.00 97.38 83 PHE A N 1
ATOM 635 C CA . PHE A 1 83 ? 4.830 -5.354 -14.737 1.00 97.38 83 PHE A CA 1
ATOM 636 C C . PHE A 1 83 ? 5.426 -6.148 -13.567 1.00 97.38 83 PHE A C 1
ATOM 638 O O . PHE A 1 83 ? 6.633 -6.411 -13.562 1.00 97.38 83 PHE A O 1
ATOM 645 N N . ILE A 1 84 ? 4.595 -6.564 -12.603 1.00 97.94 84 ILE A N 1
ATOM 646 C CA . ILE A 1 84 ? 5.053 -7.315 -11.422 1.00 97.94 84 ILE A CA 1
ATOM 647 C C . ILE A 1 84 ? 5.599 -8.711 -11.759 1.00 97.94 84 ILE A C 1
ATOM 649 O O . ILE A 1 84 ? 6.272 -9.314 -10.928 1.00 97.94 84 ILE A O 1
ATOM 653 N N . THR A 1 85 ? 5.351 -9.222 -12.969 1.00 96.81 85 THR A N 1
ATOM 654 C CA . THR A 1 85 ? 5.900 -10.506 -13.432 1.00 96.81 85 THR A CA 1
ATOM 655 C C . THR A 1 85 ? 7.198 -10.352 -14.224 1.00 96.81 85 THR A C 1
ATOM 657 O O . THR A 1 85 ? 7.734 -11.347 -14.700 1.00 96.81 85 THR A O 1
ATOM 660 N N . THR A 1 86 ? 7.697 -9.129 -14.431 1.00 97.69 86 THR A N 1
ATOM 661 C CA . THR A 1 86 ? 8.912 -8.896 -15.228 1.00 97.69 86 THR A CA 1
ATOM 662 C C . THR A 1 86 ? 10.181 -9.117 -14.409 1.00 97.69 86 THR A C 1
ATOM 664 O O . THR A 1 86 ? 10.243 -8.746 -13.236 1.00 97.69 86 THR A O 1
ATOM 667 N N . ASP A 1 87 ? 11.247 -9.601 -15.050 1.00 96.75 87 ASP A N 1
ATOM 668 C CA . ASP A 1 87 ? 12.559 -9.754 -14.402 1.00 96.75 87 ASP A CA 1
ATOM 669 C C . ASP A 1 87 ? 13.069 -8.434 -13.818 1.00 96.75 87 ASP A C 1
ATOM 671 O O . ASP A 1 87 ? 13.615 -8.407 -12.721 1.00 96.75 87 ASP A O 1
ATOM 675 N N . SER A 1 88 ? 12.812 -7.319 -14.514 1.00 94.75 88 SER A N 1
ATOM 676 C CA . SER A 1 88 ? 13.214 -5.974 -14.079 1.00 94.75 88 SER A CA 1
ATOM 677 C C . SER A 1 88 ? 12.586 -5.534 -12.752 1.00 94.75 88 SER A C 1
ATOM 679 O O . SER A 1 88 ? 13.136 -4.665 -12.071 1.00 94.75 88 SER A O 1
ATOM 681 N N . PHE A 1 89 ? 11.425 -6.101 -12.416 1.00 97.69 89 PHE A N 1
ATOM 682 C CA . PHE A 1 89 ? 10.748 -5.917 -11.141 1.00 97.69 89 PHE A CA 1
ATOM 683 C C . PHE A 1 89 ? 11.245 -6.953 -10.130 1.00 97.69 89 PHE A C 1
ATOM 685 O O . PHE A 1 89 ? 11.620 -6.603 -9.013 1.00 97.69 89 PHE A O 1
ATOM 692 N N . LEU A 1 90 ? 11.295 -8.228 -10.523 1.00 97.00 90 LEU A N 1
ATOM 693 C CA . LEU A 1 90 ? 11.651 -9.328 -9.627 1.00 97.00 90 LEU A CA 1
ATOM 694 C C . LEU A 1 90 ? 13.096 -9.243 -9.110 1.00 97.00 90 LEU A C 1
ATOM 696 O O . LEU A 1 90 ? 13.342 -9.648 -7.970 1.00 97.00 90 LEU A O 1
ATOM 700 N N . SER A 1 91 ? 14.015 -8.665 -9.894 1.00 96.69 91 SER A N 1
ATOM 701 C CA . SER A 1 91 ? 15.426 -8.469 -9.537 1.00 96.69 91 SER A CA 1
ATOM 702 C C . SER A 1 91 ? 15.663 -7.418 -8.447 1.00 96.69 91 SER A C 1
ATOM 704 O O . SER A 1 91 ? 16.774 -7.312 -7.935 1.00 96.69 91 SER A O 1
ATOM 706 N N . GLU A 1 92 ? 14.657 -6.612 -8.109 1.00 97.81 92 GLU A N 1
ATOM 707 C CA . GLU A 1 92 ? 14.767 -5.532 -7.126 1.00 97.81 92 GLU A CA 1
ATOM 708 C C . GLU A 1 92 ? 14.342 -5.987 -5.726 1.00 97.81 92 GLU A C 1
ATOM 710 O O . GLU A 1 92 ? 13.526 -6.898 -5.547 1.00 97.81 92 GLU A O 1
ATOM 715 N N . HIS A 1 93 ? 14.847 -5.294 -4.706 1.00 96.44 93 HIS A N 1
ATOM 716 C CA . HIS A 1 93 ? 14.338 -5.417 -3.339 1.00 96.44 93 HIS A CA 1
ATOM 717 C C . HIS A 1 93 ? 13.010 -4.662 -3.172 1.00 96.44 93 HIS A C 1
ATOM 719 O O . HIS A 1 93 ? 12.630 -3.856 -4.013 1.00 96.44 93 HIS A O 1
ATOM 725 N N . THR A 1 94 ? 12.297 -4.896 -2.067 1.00 97.62 94 THR A N 1
ATOM 726 C CA . THR A 1 94 ? 10.902 -4.435 -1.882 1.00 97.62 94 THR A CA 1
ATOM 727 C C . THR A 1 94 ? 10.665 -2.928 -2.112 1.00 97.62 94 THR A C 1
ATOM 729 O O . THR A 1 94 ? 9.725 -2.561 -2.814 1.00 97.62 94 THR A O 1
ATOM 732 N N . ASP A 1 95 ? 11.539 -2.042 -1.619 1.00 98.25 95 ASP A N 1
ATOM 733 C CA . ASP A 1 95 ? 11.446 -0.596 -1.901 1.00 98.25 95 ASP A CA 1
ATOM 734 C C . ASP A 1 95 ? 11.684 -0.289 -3.395 1.00 98.25 95 ASP A C 1
ATOM 736 O O . ASP A 1 95 ? 10.992 0.537 -3.994 1.00 98.25 95 ASP A O 1
ATOM 740 N N . GLY A 1 96 ? 12.644 -0.983 -4.016 1.00 98.31 96 GLY A N 1
ATOM 741 C CA . GLY A 1 96 ? 12.955 -0.872 -5.443 1.00 98.31 96 GLY A CA 1
ATOM 742 C C . GLY A 1 96 ? 11.800 -1.341 -6.328 1.00 98.31 96 GLY A C 1
ATOM 743 O O . GLY A 1 96 ? 11.445 -0.656 -7.286 1.00 98.31 96 GLY A O 1
ATOM 744 N N . ARG A 1 97 ? 11.137 -2.440 -5.952 1.00 98.62 97 ARG A N 1
ATOM 745 C CA . ARG A 1 97 ? 9.917 -2.951 -6.595 1.00 98.62 97 ARG A CA 1
ATOM 746 C C . ARG A 1 97 ? 8.805 -1.914 -6.605 1.00 98.62 97 ARG A C 1
ATOM 748 O O . ARG A 1 97 ? 8.227 -1.653 -7.661 1.00 98.62 97 ARG A O 1
ATOM 755 N N . PHE A 1 98 ? 8.550 -1.280 -5.456 1.00 98.69 98 PHE A N 1
ATOM 756 C CA . PHE A 1 98 ? 7.582 -0.189 -5.371 1.00 98.69 98 PHE A CA 1
ATOM 757 C C . PHE A 1 98 ? 7.945 0.937 -6.345 1.00 98.69 98 PHE A C 1
ATOM 759 O O . PHE A 1 98 ? 7.113 1.342 -7.154 1.00 98.69 98 PHE A O 1
ATOM 766 N N . ASN A 1 99 ? 9.187 1.429 -6.294 1.00 98.31 99 ASN A N 1
ATOM 767 C CA . ASN A 1 99 ? 9.618 2.562 -7.113 1.00 98.31 99 ASN A CA 1
ATOM 768 C C . ASN A 1 99 ? 9.569 2.250 -8.615 1.00 98.31 99 ASN A C 1
ATOM 770 O O . ASN A 1 99 ? 9.061 3.060 -9.384 1.00 98.31 99 ASN A O 1
ATOM 774 N N . LYS A 1 100 ? 10.008 1.061 -9.037 1.00 97.81 100 LYS A N 1
ATOM 775 C CA . LYS A 1 100 ? 9.950 0.623 -10.439 1.00 97.81 100 LYS A CA 1
ATOM 776 C C . LYS A 1 100 ? 8.525 0.553 -10.962 1.00 97.81 100 LYS A C 1
ATOM 778 O O . LYS A 1 100 ? 8.262 1.069 -12.045 1.00 97.81 100 LYS A O 1
ATOM 783 N N . LEU A 1 101 ? 7.614 -0.054 -10.197 1.00 98.19 101 LEU A N 1
ATOM 784 C CA . LEU A 1 101 ? 6.204 -0.112 -10.573 1.00 98.19 101 LEU A CA 1
ATOM 785 C C . LEU A 1 101 ? 5.614 1.298 -10.650 1.00 98.19 101 LEU A C 1
ATOM 787 O O . LEU A 1 101 ? 4.983 1.650 -11.642 1.00 98.19 101 LEU A O 1
ATOM 791 N N . PHE A 1 102 ? 5.849 2.116 -9.625 1.00 97.81 102 PHE A N 1
ATOM 792 C CA . PHE A 1 102 ? 5.360 3.489 -9.559 1.00 97.81 102 PHE A CA 1
ATOM 793 C C . PHE A 1 102 ? 5.806 4.308 -10.780 1.00 97.81 102 PHE A C 1
ATOM 795 O O . PHE A 1 102 ? 4.984 4.929 -11.458 1.00 97.81 102 PHE A O 1
ATOM 802 N N . ASP A 1 103 ? 7.095 4.244 -11.114 1.00 96.75 103 ASP A N 1
ATOM 803 C CA . ASP A 1 103 ? 7.665 4.917 -12.278 1.00 96.75 103 ASP A CA 1
ATOM 804 C C . ASP A 1 103 ? 7.101 4.368 -13.590 1.00 96.75 103 ASP A C 1
ATOM 806 O O . ASP A 1 103 ? 6.811 5.142 -14.502 1.00 96.75 103 ASP A O 1
ATOM 810 N N . ALA A 1 104 ? 6.926 3.049 -13.705 1.00 95.62 104 ALA A N 1
ATOM 811 C CA . ALA A 1 104 ? 6.348 2.420 -14.887 1.00 95.62 104 ALA A CA 1
ATOM 812 C C . ALA A 1 104 ? 4.905 2.888 -15.130 1.00 95.62 104 ALA A C 1
ATOM 814 O O . ALA A 1 104 ? 4.549 3.186 -16.270 1.00 95.62 104 ALA A O 1
ATOM 815 N N . LEU A 1 105 ? 4.096 3.034 -14.077 1.00 95.56 105 LEU A N 1
ATOM 816 C CA . LEU A 1 105 ? 2.712 3.505 -14.185 1.00 95.56 105 LEU A CA 1
ATOM 817 C C . LEU A 1 105 ? 2.614 4.999 -14.522 1.00 95.56 105 LEU A C 1
ATOM 819 O O . LEU A 1 105 ? 1.738 5.395 -15.291 1.00 95.56 105 LEU A O 1
ATOM 823 N N . HIS A 1 106 ? 3.536 5.830 -14.031 1.00 90.69 106 HIS A N 1
ATOM 824 C CA . HIS A 1 106 ? 3.627 7.228 -14.466 1.00 90.69 106 HIS A CA 1
ATOM 825 C C . HIS A 1 106 ? 4.128 7.362 -15.907 1.00 90.69 106 HIS A C 1
ATOM 827 O O . HIS A 1 106 ? 3.610 8.181 -16.671 1.00 90.69 106 HIS A O 1
ATOM 833 N N . LYS A 1 107 ? 5.106 6.540 -16.307 1.00 82.12 107 LYS A N 1
ATOM 834 C CA . LYS A 1 107 ? 5.609 6.499 -17.684 1.00 82.12 107 LYS A CA 1
ATOM 835 C C . LYS A 1 107 ? 4.570 5.943 -18.644 1.00 82.12 107 LYS A C 1
ATOM 837 O O . LYS A 1 107 ? 4.491 6.459 -19.741 1.00 82.12 107 LYS A O 1
ATOM 842 N N . GLY A 1 108 ? 3.731 4.990 -18.237 1.00 62.00 108 GLY A N 1
ATOM 843 C CA . GLY A 1 108 ? 2.659 4.385 -19.040 1.00 62.00 108 GLY A CA 1
ATOM 844 C C . GLY A 1 108 ? 1.570 5.354 -19.528 1.00 62.00 108 GLY A C 1
ATOM 845 O O . GLY A 1 108 ? 0.839 5.020 -20.464 1.00 62.00 108 GLY A O 1
ATOM 846 N N . GLY A 1 109 ? 1.515 6.583 -18.990 1.00 52.06 109 GLY A N 1
ATOM 847 C CA . GLY A 1 109 ? 0.799 7.715 -19.601 1.00 52.06 109 GLY A CA 1
ATOM 848 C C . GLY A 1 109 ? 1.399 8.176 -20.944 1.00 52.06 109 GLY A C 1
ATOM 849 O O . GLY A 1 109 ? 0.710 8.774 -21.766 1.00 52.06 109 GLY A O 1
ATOM 850 N N . LYS A 1 110 ? 2.660 7.827 -21.208 1.00 42.16 110 LYS A N 1
ATOM 851 C CA . LYS A 1 110 ? 3.362 7.875 -22.495 1.00 42.16 110 LYS A CA 1
ATOM 852 C C . LYS A 1 110 ? 3.739 6.442 -22.891 1.00 42.16 110 LYS A C 1
ATOM 854 O O . LYS A 1 110 ? 4.714 5.886 -22.407 1.00 42.16 110 LYS A O 1
ATOM 859 N N . ALA A 1 111 ? 2.925 5.838 -23.753 1.00 36.81 111 ALA A N 1
ATOM 860 C CA . ALA A 1 111 ? 3.056 4.463 -24.240 1.00 36.81 111 ALA A CA 1
ATOM 861 C C . ALA A 1 111 ? 4.516 3.975 -24.378 1.00 36.81 111 ALA A C 1
ATOM 863 O O . ALA A 1 111 ? 5.267 4.474 -25.216 1.00 36.81 111 ALA A O 1
ATOM 864 N N . VAL A 1 112 ? 4.900 2.969 -23.588 1.00 41.88 112 VAL A N 1
ATOM 865 C CA . VAL A 1 112 ? 6.171 2.261 -23.767 1.00 41.88 112 VAL A CA 1
ATOM 866 C C . VAL A 1 112 ? 5.933 1.151 -24.788 1.00 41.88 112 VAL A C 1
ATOM 868 O O . VAL A 1 112 ? 5.215 0.187 -24.524 1.00 41.88 112 VAL A O 1
ATOM 871 N N . ARG A 1 113 ? 6.492 1.332 -25.990 1.00 37.78 113 ARG A N 1
ATOM 872 C CA . ARG A 1 113 ? 6.610 0.289 -27.016 1.00 37.78 113 ARG A CA 1
ATOM 873 C C . ARG A 1 113 ? 7.538 -0.813 -26.498 1.00 37.78 113 ARG A C 1
ATOM 875 O O . ARG A 1 113 ? 8.617 -0.509 -26.002 1.00 37.78 113 ARG A O 1
ATOM 882 N N . LYS A 1 114 ? 7.119 -2.071 -26.653 1.00 36.81 114 LYS A N 1
ATOM 883 C CA . LYS A 1 114 ? 8.008 -3.235 -26.575 1.00 36.81 114 LYS A CA 1
ATOM 884 C C . LYS A 1 114 ? 8.983 -3.162 -27.762 1.00 36.81 114 LYS A C 1
ATOM 886 O O . LYS A 1 114 ? 8.523 -3.058 -28.899 1.00 36.81 114 LYS A O 1
ATOM 891 N N . THR A 1 115 ? 10.283 -3.156 -27.483 1.00 35.00 115 THR A N 1
ATOM 892 C CA . THR A 1 115 ? 11.343 -3.582 -28.416 1.00 35.00 115 THR A CA 1
ATOM 893 C C . THR A 1 115 ? 11.743 -4.995 -28.066 1.00 35.00 115 THR A C 1
ATOM 895 O O . THR A 1 115 ? 11.796 -5.267 -26.845 1.00 35.00 115 THR A O 1
#

pLDDT: mean 93.19, std 14.1, range [35.0, 98.69]

Sequence (115 aa):
NLSFIEKVVFAQQLDGRGFGRETIQSALSVDYQTLSKMMTIPKSVPAEIIDGIGAAKGIGRDRWLELRKLIDNPRNAAAAKEFITTDSFLSEHTDGRFNKLFDALHKGGKAVRKT